Protein AF-A0A969NGG3-F1 (afdb_monomer_lite)

Foldseek 3Di:
DDWDFDDDPNDTQTADDDDPVVLLVLLVVCVVVVDQLVRSCVVVSHDSVVNLVSCCPRPPDPPPPVDVCDDPVLLVVLLVCCLVVVDPLVRSCVVSVHDSVSNVVSNVVCVVVDDPPPRPDDDDPPVCVVVVVVVVVVVVVVVVVVVVVVVVQVVCCVVVVDNPDDDPDDDPDD

pLDDT: mean 73.43, std 14.98, range [37.19, 96.19]

Structure (mmCIF, N/CA/C/O backbone):
data_AF-A0A969NGG3-F1
#
_entry.id   AF-A0A969NGG3-F1
#
loop_
_atom_site.group_PDB
_atom_site.id
_atom_site.type_symbol
_atom_site.label_atom_id
_atom_site.label_alt_id
_atom_site.label_comp_id
_atom_site.label_asym_id
_atom_site.label_entity_id
_atom_site.label_seq_id
_atom_site.pdbx_PDB_ins_code
_atom_site.Cartn_x
_atom_site.Cartn_y
_atom_site.Cartn_z
_atom_site.occupancy
_atom_site.B_iso_or_equiv
_atom_site.auth_seq_id
_atom_site.auth_comp_id
_atom_site.auth_asym_id
_atom_site.auth_atom_id
_atom_site.pdbx_PDB_model_num
ATOM 1 N N . MET A 1 1 ? 30.980 -3.816 -35.876 1.00 51.62 1 MET A N 1
ATOM 2 C CA . MET A 1 1 ? 30.278 -3.019 -34.850 1.00 51.62 1 MET A CA 1
ATOM 3 C C . MET A 1 1 ? 30.172 -1.605 -35.399 1.00 51.62 1 MET A C 1
ATOM 5 O O . MET A 1 1 ? 31.186 -1.108 -35.866 1.00 51.62 1 MET A O 1
ATOM 9 N N . ARG A 1 2 ? 28.975 -1.017 -35.497 1.00 55.78 2 ARG A N 1
ATOM 10 C CA . ARG A 1 2 ? 28.814 0.385 -35.921 1.00 55.78 2 ARG A CA 1
ATOM 11 C C . ARG A 1 2 ? 28.282 1.154 -34.721 1.00 55.78 2 ARG A C 1
ATOM 13 O O . ARG A 1 2 ? 27.307 0.712 -34.113 1.00 55.78 2 ARG A O 1
ATOM 20 N N . GLU A 1 3 ? 28.949 2.240 -34.373 1.00 63.00 3 GLU A N 1
ATOM 21 C CA . GLU A 1 3 ? 28.568 3.119 -33.273 1.00 63.00 3 GLU A CA 1
ATOM 22 C C . GLU A 1 3 ? 28.003 4.401 -33.868 1.00 63.00 3 GLU A C 1
ATOM 24 O O . GLU A 1 3 ? 28.545 4.942 -34.830 1.00 63.00 3 GLU A O 1
ATOM 29 N N . THR A 1 4 ? 26.875 4.856 -33.336 1.00 61.44 4 THR A N 1
ATOM 30 C CA . THR A 1 4 ? 26.308 6.154 -33.700 1.00 61.44 4 THR A CA 1
ATOM 31 C C . THR A 1 4 ? 25.989 6.907 -32.430 1.00 61.44 4 THR A C 1
ATOM 33 O O . THR A 1 4 ? 25.246 6.398 -31.590 1.00 61.44 4 THR A O 1
ATOM 36 N N . VAL A 1 5 ? 26.534 8.108 -32.294 1.00 62.03 5 VAL A N 1
ATOM 37 C CA . VAL A 1 5 ? 26.202 9.002 -31.187 1.00 62.03 5 VAL A CA 1
ATOM 38 C C . VAL A 1 5 ? 24.831 9.611 -31.470 1.00 62.03 5 VAL A C 1
ATOM 40 O O . VAL A 1 5 ? 24.597 10.154 -32.549 1.00 62.03 5 VAL A O 1
ATOM 43 N N . LYS A 1 6 ? 23.897 9.467 -30.528 1.00 61.97 6 LYS A N 1
ATOM 44 C CA . LYS A 1 6 ? 22.570 10.090 -30.584 1.00 61.97 6 LYS A CA 1
ATOM 45 C C . LYS A 1 6 ? 22.350 10.887 -29.307 1.00 61.97 6 LYS A C 1
ATOM 47 O O . LYS A 1 6 ? 22.651 10.401 -28.221 1.00 61.97 6 LYS A O 1
ATOM 52 N N . VAL A 1 7 ? 21.809 12.094 -29.429 1.00 51.78 7 VAL A N 1
ATOM 53 C CA . VAL A 1 7 ? 21.464 12.927 -28.270 1.00 51.78 7 VAL A CA 1
ATOM 54 C C . VAL A 1 7 ? 20.066 12.549 -27.794 1.00 51.78 7 VAL A C 1
ATOM 56 O O . VAL A 1 7 ? 19.114 12.587 -28.572 1.00 51.78 7 VAL A O 1
ATOM 59 N N . PHE A 1 8 ? 19.936 12.186 -26.519 1.00 49.12 8 PHE A N 1
ATOM 60 C CA . PHE A 1 8 ? 18.650 11.900 -25.882 1.00 49.12 8 PHE A CA 1
ATOM 61 C C . PHE A 1 8 ? 18.596 12.612 -24.525 1.00 49.12 8 PHE A C 1
ATOM 63 O O . PHE A 1 8 ? 19.493 12.442 -23.703 1.00 49.12 8 PHE A O 1
ATOM 70 N N . ASN A 1 9 ? 17.569 13.441 -24.290 1.00 44.25 9 ASN A N 1
ATOM 71 C CA . ASN A 1 9 ? 17.416 14.240 -23.060 1.00 44.25 9 ASN A CA 1
ATOM 72 C C . ASN A 1 9 ? 18.674 15.050 -22.662 1.00 44.25 9 ASN A C 1
ATOM 74 O O . ASN A 1 9 ? 19.055 15.110 -21.495 1.00 44.25 9 ASN A O 1
ATOM 78 N N . GLY A 1 10 ? 19.350 15.655 -23.644 1.00 58.88 10 GLY A N 1
ATOM 79 C CA . GLY A 1 10 ? 20.537 16.487 -23.408 1.00 58.88 10 GLY A CA 1
ATOM 80 C C . GLY A 1 10 ? 21.815 15.718 -23.053 1.00 58.88 10 GLY A C 1
ATOM 81 O O . GLY A 1 10 ? 22.826 16.350 -22.765 1.00 58.88 10 GLY A O 1
ATOM 82 N N . LYS A 1 11 ? 21.801 14.377 -23.092 1.00 57.22 11 LYS A N 1
ATOM 83 C CA . LYS A 1 11 ? 22.995 13.537 -22.935 1.00 57.22 11 LYS A CA 1
ATOM 84 C C . LYS A 1 11 ? 23.335 12.848 -24.254 1.00 57.22 11 LYS A C 1
ATOM 86 O O . LYS A 1 11 ? 22.451 12.328 -24.940 1.00 57.22 11 LYS A O 1
ATOM 91 N N . GLU A 1 12 ? 24.616 12.845 -24.606 1.00 58.44 12 GLU A N 1
ATOM 92 C CA . GLU A 1 12 ? 25.135 12.051 -25.717 1.00 58.44 12 GLU A CA 1
ATOM 93 C C . GLU A 1 12 ? 25.128 10.574 -25.321 1.00 58.44 12 GLU A C 1
ATOM 95 O O . GLU A 1 12 ? 25.731 10.178 -24.325 1.00 58.44 12 GLU A O 1
ATOM 100 N N . VAL A 1 13 ? 24.413 9.754 -26.088 1.00 60.34 13 VAL A N 1
ATOM 101 C CA . VAL A 1 13 ? 24.350 8.308 -25.881 1.00 60.34 13 VAL A CA 1
ATOM 102 C C . VAL A 1 13 ? 24.924 7.617 -27.109 1.00 60.34 13 VAL A C 1
ATOM 104 O O . VAL A 1 13 ? 24.371 7.693 -28.213 1.00 60.34 13 VAL A O 1
ATOM 107 N N . THR A 1 14 ? 26.032 6.905 -26.916 1.00 64.94 14 THR A N 1
ATOM 108 C CA . THR A 1 14 ? 26.648 6.062 -27.945 1.00 64.94 14 THR A CA 1
ATOM 109 C C . THR A 1 14 ? 25.787 4.828 -28.175 1.00 64.94 14 THR A C 1
ATOM 111 O O . THR A 1 14 ? 25.858 3.846 -27.444 1.00 64.94 14 THR A O 1
ATOM 114 N N . CYS A 1 15 ? 24.947 4.870 -29.205 1.00 56.41 15 CYS A N 1
ATOM 115 C CA . CYS A 1 15 ? 24.083 3.758 -29.564 1.00 56.41 15 CYS A CA 1
ATOM 116 C C . CYS A 1 15 ? 24.877 2.748 -30.403 1.00 56.41 15 CYS A C 1
ATOM 118 O O . CYS A 1 15 ? 25.238 3.020 -31.554 1.00 56.41 15 CYS A O 1
ATOM 120 N N . LYS A 1 16 ? 25.135 1.570 -29.828 1.00 69.19 16 LYS A N 1
ATOM 121 C CA . LYS A 1 16 ? 25.749 0.425 -30.513 1.00 69.19 16 LYS A CA 1
ATOM 122 C C . LYS A 1 16 ? 24.690 -0.362 -31.290 1.00 69.19 16 LYS A C 1
ATOM 124 O O . LYS A 1 16 ? 23.635 -0.703 -30.758 1.00 69.19 16 LYS A O 1
ATOM 129 N N . TYR A 1 17 ? 24.968 -0.673 -32.557 1.00 70.50 17 TYR A N 1
ATOM 130 C CA . TYR A 1 17 ? 24.130 -1.598 -33.328 1.00 70.50 17 TYR A CA 1
ATOM 131 C C . TYR A 1 17 ? 24.481 -3.047 -32.985 1.00 70.50 17 TYR A C 1
ATOM 133 O O . TYR A 1 17 ? 25.603 -3.495 -33.239 1.00 70.50 17 TYR A O 1
ATOM 141 N N . TYR A 1 18 ? 23.497 -3.787 -32.472 1.00 79.12 18 TYR A N 1
ATOM 142 C CA . TYR A 1 18 ? 23.625 -5.202 -32.133 1.00 79.12 18 TYR A CA 1
ATOM 143 C C . TYR A 1 18 ? 22.916 -6.087 -33.154 1.00 79.12 18 TYR A C 1
ATOM 145 O O . TYR A 1 18 ? 21.825 -5.781 -33.639 1.00 79.12 18 TYR A O 1
ATOM 153 N N . SER A 1 19 ? 23.544 -7.211 -33.492 1.00 82.62 19 SER A N 1
ATOM 154 C CA . SER A 1 19 ? 22.922 -8.229 -34.335 1.00 82.62 19 SER A CA 1
ATOM 155 C C . SER A 1 19 ? 21.773 -8.923 -33.596 1.00 82.62 19 SER A C 1
ATOM 157 O O . SER A 1 19 ? 21.754 -9.004 -32.368 1.00 82.62 19 SER A O 1
ATOM 159 N N . LYS A 1 20 ? 20.827 -9.509 -34.342 1.00 79.62 20 LYS A N 1
ATOM 160 C CA . LYS A 1 20 ? 19.692 -10.253 -33.760 1.00 79.62 20 LYS A CA 1
ATOM 161 C C . LYS A 1 20 ? 20.133 -11.379 -32.813 1.00 79.62 20 LYS A C 1
ATOM 163 O O . LYS A 1 20 ? 19.401 -11.701 -31.884 1.00 79.62 20 LYS A O 1
ATOM 168 N N . LYS A 1 21 ? 21.305 -11.982 -33.050 1.00 83.25 21 LYS A N 1
ATOM 169 C CA . LYS A 1 21 ? 21.870 -13.035 -32.193 1.00 83.25 21 LYS A CA 1
ATOM 170 C C . LYS A 1 21 ? 22.312 -12.467 -30.840 1.00 83.25 21 LYS A C 1
ATOM 172 O O . LYS A 1 21 ? 21.910 -13.006 -29.820 1.00 83.25 21 LYS A O 1
ATOM 177 N N . GLN A 1 22 ? 23.028 -11.343 -30.852 1.00 81.88 22 GLN A N 1
ATOM 178 C CA . GLN A 1 22 ? 23.480 -10.649 -29.640 1.00 81.88 22 GLN A CA 1
ATOM 179 C C . GLN A 1 22 ? 22.303 -10.135 -28.806 1.00 81.88 22 GLN A C 1
ATOM 181 O O . GLN A 1 22 ? 22.283 -10.308 -27.598 1.00 81.88 22 GLN A O 1
ATOM 186 N N . ILE A 1 23 ? 21.270 -9.584 -29.452 1.00 83.75 23 ILE A N 1
ATOM 187 C CA . ILE A 1 23 ? 20.071 -9.110 -28.744 1.00 83.75 23 ILE A CA 1
ATOM 188 C C . ILE A 1 23 ? 19.378 -10.257 -27.989 1.00 83.75 23 ILE A C 1
ATOM 190 O O . ILE A 1 23 ? 18.947 -10.076 -26.855 1.00 83.75 23 ILE A O 1
ATOM 194 N N . ARG A 1 24 ? 19.282 -11.449 -28.592 1.00 83.06 24 ARG A N 1
ATOM 195 C CA . ARG A 1 24 ? 18.693 -12.627 -27.929 1.00 83.06 24 ARG A CA 1
ATOM 196 C C . ARG A 1 24 ? 19.548 -13.143 -26.773 1.00 83.06 24 ARG A C 1
ATOM 198 O O . ARG A 1 24 ? 18.994 -13.632 -25.792 1.00 83.06 24 ARG A O 1
ATOM 205 N N . GLU A 1 25 ? 20.867 -13.055 -26.905 1.00 84.44 25 GLU A N 1
ATOM 206 C CA . GLU A 1 25 ? 21.817 -13.416 -25.851 1.00 84.44 25 GLU A CA 1
ATOM 207 C C . GLU A 1 25 ? 21.656 -12.490 -24.642 1.00 84.44 25 GLU A C 1
ATOM 209 O O . GLU A 1 25 ? 21.408 -12.984 -23.547 1.00 84.44 25 GLU A O 1
ATOM 214 N N . PHE A 1 26 ? 21.620 -11.172 -24.861 1.00 85.62 26 PHE A N 1
ATOM 215 C CA . PHE A 1 26 ? 21.375 -10.193 -23.797 1.00 85.62 26 PHE A CA 1
ATOM 216 C C . PHE A 1 26 ? 20.006 -10.363 -23.142 1.00 85.62 26 PHE A C 1
ATOM 218 O O . PHE A 1 26 ? 19.899 -10.313 -21.926 1.00 85.62 26 PHE A O 1
ATOM 225 N N . VAL A 1 27 ? 18.949 -10.616 -23.920 1.00 84.38 27 VAL A N 1
ATOM 226 C CA . VAL A 1 27 ? 17.617 -10.893 -23.355 1.00 84.38 27 VAL A CA 1
ATOM 227 C C . VAL A 1 27 ? 17.638 -12.144 -22.471 1.00 84.38 27 VAL A C 1
ATOM 229 O O . VAL A 1 27 ? 17.039 -12.135 -21.402 1.00 84.38 27 VAL A O 1
ATOM 232 N N . SER A 1 28 ? 18.375 -13.186 -22.866 1.00 83.44 28 SER A N 1
ATOM 233 C CA . SER A 1 28 ? 18.519 -14.405 -22.057 1.00 83.44 28 SER A CA 1
ATOM 234 C C . SER A 1 28 ? 19.362 -14.179 -20.795 1.00 83.44 28 SER A C 1
ATOM 236 O O . SER A 1 28 ? 19.138 -14.847 -19.792 1.00 83.44 28 SER A O 1
ATOM 238 N N . GLU A 1 29 ? 20.345 -13.279 -20.842 1.00 83.00 29 GLU A N 1
ATOM 239 C CA . GLU A 1 29 ? 21.162 -12.878 -19.689 1.00 83.00 29 GLU A CA 1
ATOM 240 C C . GLU A 1 29 ? 20.328 -12.060 -18.691 1.00 83.00 29 GLU A C 1
ATOM 242 O O . GLU A 1 29 ? 20.288 -12.401 -17.514 1.00 83.00 29 GLU A O 1
ATOM 247 N N . ILE A 1 30 ? 19.547 -11.086 -19.173 1.00 81.75 30 ILE A N 1
ATOM 248 C CA . ILE A 1 30 ? 18.621 -10.283 -18.354 1.00 81.75 30 ILE A CA 1
ATOM 249 C C . ILE A 1 30 ? 17.566 -11.169 -17.673 1.00 81.75 30 ILE A C 1
ATOM 251 O O . ILE A 1 30 ? 17.252 -10.964 -16.504 1.00 81.75 30 ILE A O 1
ATOM 255 N N . GLU A 1 31 ? 17.028 -12.167 -18.381 1.00 77.50 31 GLU A N 1
ATOM 256 C CA . GLU A 1 31 ? 16.065 -13.120 -17.811 1.00 77.50 31 GLU A CA 1
ATOM 257 C C . GLU A 1 31 ? 16.683 -14.017 -16.725 1.00 77.50 31 GLU A C 1
ATOM 259 O O . GLU A 1 31 ? 15.983 -14.410 -15.795 1.00 77.50 31 GLU A O 1
ATOM 264 N N . LYS A 1 32 ? 17.975 -14.353 -16.835 1.00 77.56 32 LYS A N 1
ATOM 265 C CA . LYS A 1 32 ? 18.678 -15.222 -15.877 1.00 77.56 32 LYS A CA 1
ATOM 266 C C . LYS A 1 32 ? 19.175 -14.480 -14.645 1.00 77.56 32 LYS A C 1
ATOM 268 O O . LYS A 1 32 ? 19.130 -15.034 -13.554 1.00 77.56 32 LYS A O 1
ATOM 273 N N . GLU A 1 33 ? 19.699 -13.276 -14.832 1.00 68.81 33 GLU A N 1
ATOM 274 C CA . GLU A 1 33 ? 20.350 -12.506 -13.772 1.00 68.81 33 GLU A CA 1
ATOM 275 C C . GLU A 1 33 ? 19.360 -11.598 -13.000 1.00 68.81 33 GLU A C 1
ATOM 277 O O . GLU A 1 33 ? 19.773 -10.878 -12.100 1.00 68.81 33 GLU A O 1
ATOM 282 N N . GLU A 1 34 ? 18.060 -11.613 -13.333 1.00 66.38 34 GLU A N 1
ATOM 283 C CA . GLU A 1 34 ? 17.023 -10.721 -12.770 1.00 66.38 34 GLU A CA 1
ATOM 284 C C . GLU A 1 34 ? 17.386 -9.216 -12.8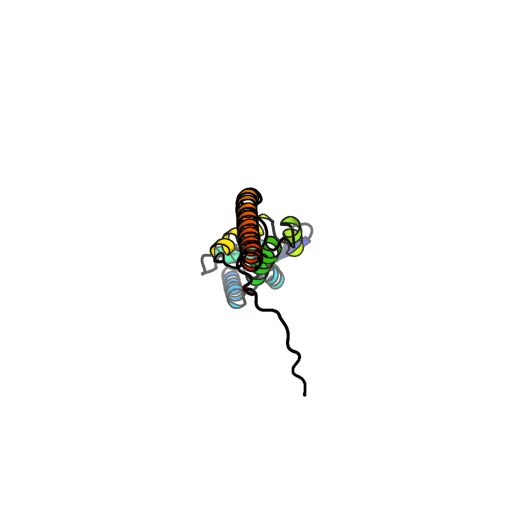23 1.00 66.38 34 GLU A C 1
ATOM 286 O O . GLU A 1 34 ? 16.916 -8.424 -12.001 1.00 66.38 34 GLU A O 1
ATOM 291 N N . LEU A 1 35 ? 18.193 -8.785 -13.805 1.00 67.12 35 LEU A N 1
ATOM 292 C CA . LEU A 1 35 ? 18.608 -7.382 -13.911 1.00 67.12 35 LEU A CA 1
ATOM 293 C C . LEU A 1 35 ? 17.425 -6.463 -14.202 1.00 67.12 35 LEU A C 1
ATOM 295 O O . LEU A 1 35 ? 16.570 -6.728 -15.055 1.00 67.12 35 LEU A O 1
ATOM 299 N N . CYS A 1 36 ? 17.431 -5.301 -13.553 1.00 68.75 36 CYS A N 1
ATOM 300 C CA . CYS A 1 36 ? 16.483 -4.253 -13.887 1.00 68.75 36 CYS A CA 1
ATOM 301 C C . CYS A 1 36 ? 16.852 -3.579 -15.225 1.00 68.75 36 CYS A C 1
ATOM 303 O O . CYS A 1 36 ? 18.012 -3.515 -15.633 1.00 68.75 36 CYS A O 1
ATOM 305 N N . THR A 1 37 ? 15.857 -3.032 -15.931 1.00 70.56 37 THR A N 1
ATOM 306 C CA . THR A 1 37 ? 16.053 -2.419 -17.261 1.00 70.56 37 THR A CA 1
ATOM 307 C C . THR A 1 37 ? 17.008 -1.225 -17.253 1.00 70.56 37 THR A C 1
ATOM 309 O O . THR A 1 37 ? 17.603 -0.909 -18.280 1.00 70.56 37 THR A O 1
ATOM 312 N N . THR A 1 38 ? 17.130 -0.541 -16.114 1.00 74.75 38 THR A N 1
ATOM 313 C CA . THR A 1 38 ? 18.071 0.567 -15.902 1.00 74.75 38 THR A CA 1
ATOM 314 C C . THR A 1 38 ? 19.508 0.073 -15.788 1.00 74.75 38 THR A C 1
ATOM 316 O O . THR A 1 38 ? 20.390 0.638 -16.420 1.00 74.75 38 THR A O 1
ATOM 319 N N . GLU A 1 39 ? 19.731 -1.034 -15.090 1.00 76.62 39 GLU A N 1
ATOM 320 C CA . GLU A 1 39 ? 21.054 -1.648 -14.943 1.00 76.62 39 GLU A CA 1
ATOM 321 C C . GLU A 1 39 ? 21.519 -2.309 -16.249 1.00 76.62 39 GLU A C 1
ATOM 323 O O . GLU A 1 39 ? 22.653 -2.129 -16.689 1.00 76.62 39 GLU A O 1
ATOM 328 N N . ALA A 1 40 ? 20.603 -2.972 -16.962 1.00 77.69 40 ALA A N 1
ATOM 329 C CA . ALA A 1 40 ? 20.867 -3.489 -18.305 1.00 77.69 40 ALA A CA 1
ATOM 330 C C . ALA A 1 40 ? 21.194 -2.364 -19.311 1.00 77.69 40 ALA A C 1
ATOM 332 O O . ALA A 1 40 ? 22.044 -2.526 -20.186 1.00 77.69 40 ALA A O 1
ATOM 333 N N . SER A 1 41 ? 20.538 -1.206 -19.191 1.00 79.62 41 SER A N 1
ATOM 334 C CA . SER A 1 41 ? 20.809 -0.038 -20.039 1.00 79.62 41 SER A CA 1
ATOM 335 C C . SER A 1 41 ? 22.251 0.455 -19.887 1.00 79.62 41 SER A C 1
ATOM 337 O O . SER A 1 41 ? 22.912 0.737 -20.890 1.00 79.62 41 SER A O 1
ATOM 339 N N . GLU A 1 42 ? 22.754 0.493 -18.653 1.00 78.88 42 GLU A N 1
ATOM 340 C CA . GLU A 1 42 ? 24.124 0.893 -18.339 1.00 78.88 42 GLU A CA 1
ATOM 341 C C . GLU A 1 42 ? 25.146 -0.138 -18.840 1.00 78.88 42 GLU A C 1
ATOM 343 O O . GLU A 1 42 ? 26.062 0.211 -19.591 1.00 78.88 42 GLU A O 1
ATOM 348 N N . ARG A 1 43 ? 24.927 -1.427 -18.543 1.00 79.75 43 ARG A N 1
ATOM 349 C CA . ARG A 1 43 ? 25.834 -2.529 -18.915 1.00 79.75 43 ARG A CA 1
ATOM 350 C C . ARG A 1 43 ? 26.010 -2.690 -20.426 1.00 79.75 43 ARG A C 1
ATOM 352 O O . ARG A 1 43 ? 27.118 -2.938 -20.897 1.00 79.75 43 ARG A O 1
ATOM 359 N N . TYR A 1 44 ? 24.939 -2.523 -21.202 1.00 80.38 44 TYR A N 1
ATOM 360 C CA . TYR A 1 44 ? 24.974 -2.711 -22.658 1.00 80.38 44 TYR A CA 1
ATOM 361 C C . TYR A 1 44 ? 25.102 -1.398 -23.450 1.00 80.38 44 TYR A C 1
ATOM 363 O O . TYR A 1 44 ? 25.072 -1.425 -24.685 1.00 80.38 44 TYR A O 1
ATOM 371 N N . SER A 1 45 ? 25.260 -0.252 -22.772 1.00 78.38 45 SER A N 1
ATOM 372 C CA . SER A 1 45 ? 25.343 1.086 -23.387 1.00 78.38 45 SER A CA 1
ATOM 373 C C . SER A 1 45 ? 24.224 1.339 -24.408 1.00 78.38 45 SER A C 1
ATOM 375 O O . SER A 1 45 ? 24.451 1.785 -25.533 1.00 78.38 45 SER A O 1
ATOM 377 N N . VAL A 1 46 ? 22.997 0.989 -24.039 1.00 78.50 46 VAL A N 1
ATOM 378 C CA . VAL A 1 46 ? 21.796 1.205 -24.855 1.00 78.50 46 VAL A CA 1
ATOM 379 C C . VAL A 1 46 ? 20.755 1.905 -24.022 1.00 78.50 46 VAL A C 1
ATOM 381 O O . VAL A 1 46 ? 20.748 1.783 -22.805 1.00 78.50 46 VAL A O 1
ATOM 384 N N . THR A 1 47 ? 19.849 2.635 -24.660 1.00 80.19 47 THR A N 1
ATOM 385 C CA . THR A 1 47 ? 18.775 3.298 -23.922 1.00 80.19 47 THR A CA 1
ATOM 386 C C . THR A 1 47 ? 17.869 2.270 -23.244 1.00 80.19 47 THR A C 1
ATOM 388 O O . THR A 1 47 ? 17.634 1.180 -23.773 1.00 80.19 47 THR A O 1
ATOM 391 N N . THR A 1 48 ? 17.311 2.638 -22.092 1.00 75.44 48 THR A N 1
ATOM 392 C CA . THR A 1 48 ? 16.327 1.829 -21.352 1.00 75.44 48 THR A CA 1
ATOM 393 C C . THR A 1 48 ? 15.160 1.388 -22.238 1.00 75.44 48 THR A C 1
ATOM 395 O O . THR A 1 48 ? 14.707 0.247 -22.162 1.00 75.44 48 THR A O 1
ATOM 398 N N . GLU A 1 49 ? 14.724 2.262 -23.147 1.00 73.81 49 GLU A N 1
ATOM 399 C CA . GLU A 1 49 ? 13.675 1.973 -24.125 1.00 73.81 49 GLU A CA 1
ATOM 400 C C . GLU A 1 49 ? 14.099 0.908 -25.153 1.00 73.81 49 GLU A C 1
ATOM 402 O O . GLU A 1 49 ? 13.300 0.056 -25.531 1.00 73.81 49 GLU A O 1
ATOM 407 N N . THR A 1 50 ? 15.373 0.879 -25.555 1.00 82.12 50 THR A N 1
ATOM 408 C CA . THR A 1 50 ? 15.901 -0.160 -26.456 1.00 82.12 50 THR A CA 1
ATOM 409 C C . THR A 1 50 ? 15.911 -1.526 -25.771 1.00 82.12 50 THR A C 1
ATOM 411 O O . THR A 1 50 ? 15.471 -2.512 -26.363 1.00 82.12 50 THR A O 1
ATOM 414 N N . VAL A 1 51 ? 16.336 -1.586 -24.504 1.00 80.50 51 VAL A N 1
ATOM 415 C CA . VAL A 1 51 ? 16.289 -2.819 -23.695 1.00 80.50 51 VAL A CA 1
ATOM 416 C C . VAL A 1 51 ? 14.849 -3.314 -23.560 1.00 80.50 51 VAL A C 1
ATOM 418 O O . VAL A 1 51 ? 14.564 -4.491 -23.776 1.00 80.50 51 VAL A O 1
ATOM 421 N N . ARG A 1 52 ? 13.909 -2.404 -23.287 1.00 78.75 52 ARG A N 1
ATOM 422 C CA . ARG A 1 52 ? 12.474 -2.705 -23.238 1.00 78.75 52 ARG A CA 1
ATOM 423 C C . ARG A 1 52 ? 11.945 -3.277 -24.553 1.00 78.75 52 ARG A C 1
ATOM 425 O O . ARG A 1 52 ? 11.231 -4.278 -24.527 1.00 78.75 52 ARG A O 1
ATOM 432 N N . GLN A 1 53 ? 12.305 -2.685 -25.690 1.00 80.75 53 GLN A N 1
ATOM 433 C CA . GLN A 1 53 ? 11.910 -3.186 -27.011 1.00 80.75 53 GLN A CA 1
ATOM 434 C C . GLN A 1 53 ? 12.504 -4.569 -27.306 1.00 80.75 53 GLN A C 1
ATOM 436 O O . GLN A 1 53 ? 11.840 -5.408 -27.918 1.00 80.75 53 GLN A O 1
ATOM 441 N N . TRP A 1 54 ? 13.736 -4.836 -26.866 1.00 86.31 54 TRP A N 1
ATOM 442 C CA . TRP A 1 54 ? 14.356 -6.154 -26.999 1.00 86.31 54 TRP A CA 1
ATOM 443 C C . TRP A 1 54 ? 13.622 -7.211 -26.184 1.00 86.31 54 TRP A C 1
ATOM 445 O O . TRP A 1 54 ? 13.281 -8.260 -26.730 1.00 86.31 54 TRP A O 1
ATOM 455 N N . LEU A 1 55 ? 13.311 -6.908 -24.924 1.00 79.25 55 LEU A N 1
ATOM 456 C CA . LEU A 1 55 ? 12.529 -7.785 -24.060 1.00 79.25 55 LEU A CA 1
ATOM 457 C C . LEU A 1 55 ? 11.140 -8.049 -24.655 1.00 79.25 55 LEU A C 1
ATOM 459 O O . LEU A 1 55 ? 10.749 -9.200 -24.790 1.00 79.25 55 LEU A O 1
ATOM 463 N N . GLN A 1 56 ? 10.423 -7.021 -25.120 1.00 75.19 56 GLN A N 1
ATOM 464 C CA . GLN A 1 56 ? 9.102 -7.197 -25.742 1.00 75.19 56 GLN A CA 1
ATOM 465 C C . GLN A 1 56 ? 9.119 -8.073 -26.999 1.00 75.19 56 GLN A C 1
ATOM 467 O O . GLN A 1 56 ? 8.139 -8.755 -27.286 1.00 75.19 56 GLN A O 1
ATOM 472 N N . ARG A 1 57 ? 10.201 -8.023 -27.782 1.00 77.12 57 ARG A N 1
ATOM 473 C CA . ARG A 1 57 ? 10.275 -8.693 -29.086 1.00 77.12 57 ARG A CA 1
ATOM 474 C C . ARG A 1 57 ? 10.897 -10.086 -29.029 1.00 77.12 57 ARG A C 1
ATOM 476 O O . ARG A 1 57 ? 10.613 -10.901 -29.906 1.00 77.12 57 ARG A O 1
ATOM 483 N N . TYR A 1 58 ? 11.780 -10.338 -28.066 1.00 79.25 58 TYR A N 1
ATOM 484 C CA . TYR A 1 58 ? 12.593 -11.555 -28.018 1.00 79.25 58 TYR A CA 1
ATOM 485 C C . TYR A 1 58 ? 12.473 -12.342 -26.710 1.00 79.25 58 TYR A C 1
ATOM 487 O O . TYR A 1 58 ? 12.980 -13.464 -26.674 1.00 79.25 58 TYR A O 1
ATOM 495 N N . SER A 1 59 ? 11.813 -11.807 -25.676 1.00 73.00 59 SER A N 1
ATOM 496 C CA . SER A 1 59 ? 11.529 -12.584 -24.467 1.00 73.00 59 SER A CA 1
ATOM 497 C C . SER A 1 59 ? 10.566 -13.720 -24.795 1.00 73.00 59 SER A C 1
ATOM 499 O O . SER A 1 59 ? 9.567 -13.537 -25.496 1.00 73.00 59 SER A O 1
ATOM 501 N N . LYS A 1 60 ? 10.880 -14.915 -24.292 1.00 67.44 60 LYS A N 1
ATOM 502 C CA . LYS A 1 60 ? 9.999 -16.090 -24.397 1.00 67.44 60 LYS A CA 1
ATOM 503 C C . LYS A 1 60 ? 8.870 -16.049 -23.366 1.00 67.44 60 LYS A C 1
ATOM 505 O O . LYS A 1 60 ? 7.917 -16.817 -23.473 1.00 67.44 60 LYS A O 1
ATOM 510 N N . ILE A 1 61 ? 8.978 -15.161 -22.382 1.00 62.03 61 ILE A N 1
ATOM 511 C CA . ILE A 1 61 ? 8.024 -14.982 -21.298 1.00 62.03 61 ILE A CA 1
ATOM 512 C C . ILE A 1 61 ? 7.115 -13.823 -21.709 1.00 62.03 61 ILE A C 1
ATOM 514 O O . ILE A 1 61 ? 7.447 -12.648 -21.556 1.00 62.03 61 ILE A O 1
ATOM 518 N N . ILE A 1 62 ? 5.958 -14.151 -22.285 1.00 54.03 62 ILE A N 1
ATOM 519 C CA . ILE A 1 62 ? 4.907 -13.173 -22.586 1.00 54.03 62 ILE A CA 1
ATOM 520 C C . ILE A 1 62 ? 4.304 -12.703 -21.255 1.00 54.03 62 ILE A C 1
ATOM 522 O O . ILE A 1 62 ? 3.250 -13.181 -20.863 1.00 54.03 62 ILE A O 1
ATOM 526 N N . ASP A 1 63 ? 4.991 -11.809 -20.540 1.00 51.06 63 ASP A N 1
ATOM 527 C CA . ASP A 1 63 ? 4.379 -10.759 -19.712 1.00 51.06 63 ASP A CA 1
ATOM 528 C C . ASP A 1 63 ? 5.415 -9.708 -19.268 1.00 51.06 63 ASP A C 1
ATOM 530 O O . ASP A 1 63 ? 5.518 -9.335 -18.101 1.00 51.06 63 ASP A O 1
ATOM 534 N N . VAL A 1 64 ? 6.197 -9.158 -20.202 1.00 50.31 64 VAL A N 1
ATOM 535 C CA . VAL A 1 64 ? 6.947 -7.912 -19.953 1.00 50.31 64 VAL A CA 1
ATOM 536 C C . VAL A 1 64 ? 6.011 -6.700 -20.037 1.00 50.31 64 VAL A C 1
ATOM 538 O O . VAL A 1 64 ? 6.267 -5.705 -20.720 1.00 50.31 64 VAL A O 1
ATOM 541 N N . ARG A 1 65 ? 4.928 -6.716 -19.245 1.00 47.34 65 ARG A N 1
ATOM 542 C CA . ARG A 1 65 ? 4.540 -5.490 -18.545 1.00 47.34 65 ARG A CA 1
ATOM 543 C C . ARG A 1 65 ? 5.691 -5.189 -17.603 1.00 47.34 65 ARG A C 1
ATOM 545 O O . ARG A 1 65 ? 5.691 -5.622 -16.455 1.00 47.34 65 ARG A O 1
ATOM 552 N N . ILE A 1 66 ? 6.669 -4.446 -18.112 1.00 49.16 66 ILE A N 1
ATOM 553 C CA . ILE A 1 66 ? 7.746 -3.823 -17.344 1.00 49.16 66 ILE A CA 1
ATOM 554 C C . ILE A 1 66 ? 7.074 -2.806 -16.418 1.00 49.16 66 ILE A C 1
ATOM 556 O O . ILE A 1 66 ? 7.008 -1.609 -16.675 1.00 49.16 66 ILE A O 1
ATOM 560 N N . LYS A 1 67 ? 6.442 -3.325 -15.369 1.00 47.97 67 LYS A N 1
ATOM 561 C CA . LYS A 1 67 ? 6.044 -2.578 -14.196 1.00 47.97 67 LYS A CA 1
ATOM 562 C C . LYS A 1 67 ? 7.348 -2.366 -13.464 1.00 47.97 67 LYS A C 1
ATOM 564 O O . LYS A 1 67 ? 8.036 -3.341 -13.176 1.00 47.97 67 LYS A O 1
ATOM 569 N N . HIS A 1 68 ? 7.672 -1.114 -13.178 1.00 53.03 68 HIS A N 1
ATOM 570 C CA . HIS A 1 68 ? 8.621 -0.765 -12.133 1.00 53.03 68 HIS A CA 1
ATOM 571 C C . HIS A 1 68 ? 8.301 -1.654 -10.922 1.00 53.03 68 HIS A C 1
ATOM 573 O O . HIS A 1 68 ? 7.252 -1.508 -10.281 1.00 53.03 68 HIS A O 1
ATOM 579 N N . ARG A 1 69 ? 9.090 -2.718 -10.725 1.00 57.25 69 ARG A N 1
ATOM 580 C CA . ARG A 1 69 ? 8.776 -3.750 -9.741 1.00 57.25 69 ARG A CA 1
ATOM 581 C C . ARG A 1 69 ? 9.259 -3.196 -8.418 1.00 57.25 69 ARG A C 1
ATOM 583 O O . ARG A 1 69 ? 10.325 -3.552 -7.943 1.00 57.25 69 ARG A O 1
ATOM 590 N N . HIS A 1 70 ? 8.466 -2.306 -7.826 1.00 64.62 70 HIS A N 1
ATOM 591 C CA . HIS A 1 70 ? 8.617 -2.033 -6.406 1.00 64.62 70 HIS A CA 1
ATOM 592 C C . HIS A 1 70 ? 8.543 -3.389 -5.696 1.00 64.62 70 HIS A C 1
ATOM 594 O O . HIS A 1 70 ? 7.679 -4.216 -6.036 1.00 64.62 70 HIS A O 1
ATOM 600 N N . SER A 1 71 ? 9.491 -3.643 -4.793 1.00 74.81 71 SER A N 1
ATOM 601 C CA . SER A 1 71 ? 9.492 -4.857 -3.981 1.00 74.81 71 SER A CA 1
ATOM 602 C C . SER A 1 71 ? 8.108 -5.038 -3.352 1.00 74.81 71 SER A C 1
ATOM 604 O O . SER A 1 71 ? 7.458 -4.072 -2.955 1.00 74.81 71 SER A O 1
ATOM 606 N N . GLU A 1 72 ? 7.611 -6.273 -3.277 1.00 74.56 72 GLU A N 1
ATOM 607 C CA . GLU A 1 72 ? 6.318 -6.524 -2.625 1.00 74.56 72 GLU A CA 1
ATOM 608 C C . GLU A 1 72 ? 6.332 -6.034 -1.170 1.00 74.56 72 GLU A C 1
ATOM 610 O O . GLU A 1 72 ? 5.300 -5.618 -0.650 1.00 74.56 72 GLU A O 1
ATOM 615 N N . GLU A 1 73 ? 7.507 -6.004 -0.542 1.00 76.12 73 GLU A N 1
ATOM 616 C CA . GLU A 1 73 ? 7.700 -5.451 0.791 1.00 76.12 73 GLU A CA 1
ATOM 617 C C . GLU A 1 73 ? 7.527 -3.931 0.821 1.00 76.12 73 GLU A C 1
ATOM 619 O O . GLU A 1 73 ? 6.753 -3.430 1.631 1.00 76.12 73 GLU A O 1
ATOM 624 N N . THR A 1 74 ? 8.125 -3.190 -0.118 1.00 81.00 74 THR A N 1
ATOM 625 C CA . THR A 1 74 ? 7.950 -1.729 -0.178 1.00 81.00 74 THR A CA 1
ATOM 626 C C . THR A 1 74 ? 6.506 -1.348 -0.484 1.00 81.00 74 THR A C 1
ATOM 628 O O . THR A 1 74 ? 5.983 -0.411 0.115 1.00 81.00 74 THR A O 1
ATOM 631 N N . LYS A 1 75 ? 5.816 -2.123 -1.331 1.00 85.88 75 LYS A N 1
ATOM 632 C CA . LYS A 1 75 ? 4.379 -1.940 -1.589 1.00 85.88 75 LYS A CA 1
ATOM 633 C C . LYS A 1 75 ? 3.538 -2.158 -0.334 1.00 85.88 75 LYS A C 1
ATOM 635 O O . LYS A 1 75 ? 2.646 -1.362 -0.055 1.00 85.88 75 LYS A O 1
ATOM 640 N N . LYS A 1 76 ? 3.802 -3.235 0.414 1.00 84.25 76 LYS A N 1
ATOM 641 C CA . LYS A 1 76 ? 3.076 -3.554 1.651 1.00 84.25 76 LYS A CA 1
ATOM 642 C C . LYS A 1 76 ? 3.329 -2.506 2.730 1.00 84.25 76 LYS A C 1
ATOM 644 O O . LYS A 1 76 ? 2.378 -2.090 3.380 1.00 84.25 76 LYS A O 1
ATOM 649 N N . THR A 1 77 ? 4.570 -2.057 2.899 1.00 86.19 77 THR A N 1
ATOM 650 C CA . THR A 1 77 ? 4.922 -1.021 3.880 1.00 86.19 77 THR A CA 1
ATOM 651 C C . THR A 1 77 ? 4.280 0.318 3.527 1.00 86.19 77 THR A C 1
ATOM 653 O O . THR A 1 77 ? 3.651 0.919 4.388 1.00 86.19 77 THR A O 1
ATOM 656 N N . ALA A 1 78 ? 4.321 0.738 2.258 1.00 86.94 78 ALA A N 1
ATOM 657 C CA . ALA A 1 78 ? 3.653 1.964 1.821 1.00 86.94 78 ALA A CA 1
ATOM 658 C C . ALA A 1 78 ? 2.134 1.923 2.070 1.00 86.94 78 ALA A C 1
ATOM 660 O O . ALA A 1 78 ? 1.556 2.904 2.526 1.00 86.94 78 ALA A O 1
ATOM 661 N N . VAL A 1 79 ? 1.485 0.782 1.814 1.00 88.25 79 VAL A N 1
ATOM 662 C CA . VAL A 1 79 ? 0.049 0.615 2.093 1.00 88.25 79 VAL A CA 1
ATOM 663 C C . VAL A 1 79 ? -0.247 0.620 3.591 1.00 88.25 79 VAL A C 1
ATOM 665 O O . VAL A 1 79 ? -1.220 1.248 3.995 1.00 88.25 79 VAL A O 1
ATOM 668 N N . ARG A 1 80 ? 0.597 -0.007 4.420 1.00 85.25 80 ARG A N 1
ATOM 669 C CA . ARG A 1 80 ? 0.449 0.018 5.885 1.00 85.25 80 ARG A CA 1
ATOM 670 C C . ARG A 1 80 ? 0.573 1.427 6.451 1.00 85.25 80 ARG A C 1
ATOM 672 O O . ARG A 1 80 ? -0.279 1.813 7.239 1.00 85.25 80 ARG A O 1
ATOM 679 N N . ASP A 1 81 ? 1.585 2.188 6.039 1.00 84.88 81 ASP A N 1
ATOM 680 C CA . ASP A 1 81 ? 1.806 3.556 6.528 1.00 84.88 81 ASP A CA 1
ATOM 681 C C . ASP A 1 81 ? 0.621 4.477 6.183 1.00 84.88 81 ASP A C 1
ATOM 683 O O . ASP A 1 81 ? 0.226 5.313 6.997 1.00 84.88 81 ASP A O 1
ATOM 687 N N . VAL A 1 82 ? 0.030 4.297 4.993 1.00 86.94 82 VAL A N 1
ATOM 688 C CA . VAL A 1 82 ? -1.146 5.061 4.543 1.00 86.94 82 VAL A CA 1
ATOM 689 C C . VAL A 1 82 ? -2.423 4.609 5.256 1.00 86.94 82 VAL A C 1
ATOM 691 O O . VAL A 1 82 ? -3.196 5.454 5.696 1.00 86.94 82 VAL A O 1
ATOM 694 N N . GLN A 1 83 ? -2.646 3.300 5.419 1.00 81.50 83 GLN A N 1
ATOM 695 C CA . GLN A 1 83 ? -3.807 2.774 6.153 1.00 81.50 83 GLN A CA 1
ATOM 696 C C . GLN A 1 83 ? -3.763 3.120 7.644 1.00 81.50 83 GLN A C 1
ATOM 698 O O . GLN A 1 83 ? -4.795 3.410 8.229 1.00 81.50 83 GLN A O 1
ATOM 703 N N . ALA A 1 84 ? -2.575 3.138 8.250 1.00 75.62 84 ALA A N 1
ATOM 704 C CA . ALA A 1 84 ? -2.389 3.541 9.641 1.00 75.62 84 ALA A CA 1
ATOM 705 C C . ALA A 1 84 ? -2.548 5.059 9.860 1.00 75.62 84 ALA A C 1
ATOM 707 O O . ALA A 1 84 ? -2.484 5.515 11.000 1.00 75.62 84 ALA A O 1
ATOM 708 N N . GLY A 1 85 ? -2.714 5.850 8.792 1.00 77.88 85 GLY A N 1
ATOM 709 C CA . GLY A 1 85 ? -2.827 7.308 8.863 1.00 77.88 85 GLY A CA 1
ATOM 710 C C . GLY A 1 85 ? -1.525 8.024 9.240 1.00 77.88 85 GLY A C 1
ATOM 711 O O . GLY A 1 85 ? -1.566 9.204 9.575 1.00 77.88 85 GLY A O 1
ATOM 712 N N . ILE A 1 86 ? -0.376 7.335 9.191 1.00 80.00 86 ILE A N 1
ATOM 713 C CA . ILE A 1 86 ? 0.942 7.910 9.515 1.00 80.00 86 ILE A CA 1
ATOM 714 C C . ILE A 1 86 ? 1.392 8.855 8.400 1.00 80.00 86 ILE A C 1
ATOM 716 O O . ILE A 1 86 ? 2.013 9.881 8.663 1.00 80.00 86 ILE A O 1
ATOM 720 N N . LEU A 1 87 ? 1.093 8.493 7.151 1.00 82.69 87 LEU A N 1
ATOM 721 C CA . LEU A 1 87 ? 1.427 9.277 5.969 1.00 82.69 87 LEU A CA 1
ATOM 722 C C . LEU A 1 87 ? 0.185 9.498 5.118 1.00 82.69 87 LEU A C 1
ATOM 724 O O . LEU A 1 87 ? -0.582 8.571 4.851 1.00 82.69 87 LEU A O 1
ATOM 728 N N . THR A 1 88 ? 0.029 10.715 4.610 1.00 85.62 88 THR A N 1
ATOM 729 C CA . THR A 1 88 ? -0.941 10.985 3.549 1.00 85.62 88 THR A CA 1
ATOM 730 C C . THR A 1 88 ? -0.501 10.334 2.234 1.00 85.62 88 THR A C 1
ATOM 732 O O . THR A 1 88 ? 0.676 10.032 2.023 1.00 85.62 88 THR A O 1
ATOM 735 N N . LEU A 1 89 ? -1.438 10.144 1.298 1.00 82.12 89 LEU A N 1
ATOM 736 C CA . LEU A 1 89 ? -1.138 9.614 -0.043 1.00 82.12 89 LEU A CA 1
ATOM 737 C C . LEU A 1 89 ? -0.026 10.400 -0.759 1.00 82.12 89 LEU A C 1
ATOM 739 O O . LEU A 1 89 ? 0.764 9.816 -1.498 1.00 82.12 89 LEU A O 1
ATOM 743 N N . ASP A 1 90 ? 0.042 11.710 -0.526 1.00 84.56 90 ASP A N 1
ATOM 744 C CA . ASP A 1 90 ? 1.031 12.610 -1.121 1.00 84.56 90 ASP A CA 1
ATOM 745 C C . ASP A 1 90 ? 2.411 12.449 -0.492 1.00 84.56 90 ASP A C 1
ATOM 747 O O . ASP A 1 90 ? 3.421 12.447 -1.196 1.00 84.56 90 ASP A O 1
ATOM 751 N N . GLU A 1 91 ? 2.464 12.298 0.827 1.00 86.19 91 GLU A N 1
ATOM 752 C CA . GLU A 1 91 ? 3.709 12.082 1.561 1.00 86.19 91 GLU A CA 1
ATOM 753 C C . GLU A 1 91 ? 4.269 10.687 1.293 1.00 86.19 91 GLU A C 1
ATOM 755 O O . GLU A 1 91 ? 5.467 10.542 1.063 1.00 86.19 91 GLU A O 1
ATOM 760 N N . ALA A 1 92 ? 3.408 9.671 1.228 1.00 87.06 92 ALA A N 1
ATOM 761 C CA . ALA A 1 92 ? 3.799 8.320 0.850 1.00 87.06 92 ALA A CA 1
ATOM 762 C C . ALA A 1 92 ? 4.302 8.268 -0.602 1.00 87.06 92 ALA A C 1
ATOM 764 O O . ALA A 1 92 ? 5.327 7.643 -0.871 1.00 87.06 92 ALA A O 1
ATOM 765 N N . ALA A 1 93 ? 3.644 8.976 -1.526 1.00 85.94 93 ALA A N 1
ATOM 766 C CA . ALA A 1 93 ? 4.101 9.091 -2.909 1.00 85.94 93 ALA A CA 1
ATOM 767 C C . ALA A 1 93 ? 5.520 9.669 -3.008 1.00 85.94 93 ALA A C 1
ATOM 769 O O . ALA A 1 93 ? 6.351 9.142 -3.744 1.00 85.94 93 ALA A O 1
ATOM 770 N N . LYS A 1 94 ? 5.819 10.708 -2.220 1.00 87.69 94 LYS A N 1
ATOM 771 C CA . LYS A 1 94 ? 7.157 11.314 -2.158 1.00 87.69 94 LYS A CA 1
ATOM 772 C C . LYS A 1 94 ? 8.183 10.409 -1.470 1.00 87.69 94 LYS A C 1
ATOM 774 O O . LYS A 1 94 ? 9.299 10.288 -1.956 1.00 87.69 94 LYS A O 1
ATOM 779 N N . LYS A 1 95 ? 7.817 9.768 -0.355 1.00 87.50 95 LYS A N 1
ATOM 780 C CA . LYS A 1 95 ? 8.717 8.918 0.448 1.00 87.50 95 LYS A CA 1
ATOM 781 C C . LYS A 1 95 ? 9.162 7.665 -0.305 1.00 87.50 95 LYS A C 1
ATOM 783 O O . LYS A 1 95 ? 10.310 7.255 -0.181 1.00 87.50 95 LYS A O 1
ATOM 788 N N . TYR A 1 96 ? 8.250 7.053 -1.055 1.00 84.25 96 TYR A N 1
ATOM 789 C CA . TYR A 1 96 ? 8.495 5.797 -1.765 1.00 84.25 96 TYR A CA 1
ATOM 790 C C . TYR A 1 96 ? 8.758 5.987 -3.268 1.00 84.25 96 TYR A C 1
ATOM 792 O O . TYR A 1 96 ? 8.834 4.988 -3.981 1.00 84.25 96 TYR A O 1
ATOM 800 N N . ASP A 1 97 ? 8.880 7.238 -3.727 1.00 81.75 97 ASP A N 1
ATOM 801 C CA . ASP A 1 97 ? 9.046 7.638 -5.134 1.00 81.75 97 ASP A CA 1
ATOM 802 C C . ASP A 1 97 ? 8.078 6.910 -6.080 1.00 81.75 97 ASP A C 1
ATOM 804 O O . ASP A 1 97 ? 8.440 6.211 -7.028 1.00 81.75 97 ASP A O 1
ATOM 808 N N . VAL A 1 98 ? 6.792 7.001 -5.747 1.00 84.94 98 VAL A N 1
ATOM 809 C CA . VAL A 1 98 ? 5.713 6.276 -6.421 1.00 84.94 98 VAL A CA 1
ATOM 810 C C . VAL A 1 98 ? 4.554 7.201 -6.708 1.00 84.94 98 VAL A C 1
ATOM 812 O O . VAL A 1 98 ? 4.164 8.038 -5.900 1.00 84.94 98 VAL A O 1
ATOM 815 N N . TYR A 1 99 ? 3.925 7.001 -7.859 1.00 84.81 99 TYR A N 1
ATOM 816 C CA . TYR A 1 99 ? 2.701 7.717 -8.183 1.00 84.81 99 TYR A CA 1
ATOM 817 C C . TYR A 1 99 ? 1.577 7.361 -7.204 1.00 84.81 99 TYR A C 1
ATOM 819 O O . TYR A 1 99 ? 1.376 6.194 -6.860 1.00 84.81 99 TYR A O 1
ATOM 827 N N . LYS A 1 100 ? 0.769 8.360 -6.829 1.00 82.38 100 LYS A N 1
ATOM 828 C CA . LYS A 1 100 ? -0.402 8.190 -5.946 1.00 82.38 100 LYS A CA 1
ATOM 829 C C . LYS A 1 100 ? -1.340 7.077 -6.428 1.00 82.38 100 LYS A C 1
ATOM 831 O O . LYS A 1 100 ? -1.830 6.282 -5.632 1.00 82.38 100 LYS A O 1
ATOM 836 N N . GLN A 1 101 ? -1.535 6.980 -7.746 1.00 81.81 101 GLN A N 1
ATOM 837 C CA . GLN A 1 101 ? -2.354 5.944 -8.386 1.00 81.81 101 GLN A CA 1
ATOM 838 C C . GLN A 1 101 ? -1.806 4.528 -8.155 1.00 81.81 101 GLN A C 1
ATOM 840 O O . GLN A 1 101 ? -2.582 3.587 -7.992 1.00 81.81 101 GLN A O 1
ATOM 845 N N . SER A 1 102 ? -0.480 4.364 -8.090 1.00 85.75 102 SER A N 1
ATOM 846 C CA . SER A 1 102 ? 0.150 3.078 -7.777 1.00 85.75 102 SER A CA 1
ATOM 847 C C . SER A 1 102 ? -0.177 2.650 -6.351 1.00 85.75 102 SER A C 1
ATOM 849 O O . SER A 1 102 ? -0.588 1.512 -6.145 1.00 85.75 102 SER A O 1
ATOM 851 N N . ILE A 1 103 ? -0.083 3.575 -5.389 1.00 85.38 103 ILE A N 1
ATOM 852 C CA . ILE A 1 103 ? -0.449 3.316 -3.991 1.00 85.38 103 ILE A CA 1
ATOM 853 C C . ILE A 1 103 ? -1.941 2.976 -3.884 1.00 85.38 103 ILE A C 1
ATOM 855 O O . ILE A 1 103 ? -2.283 1.984 -3.251 1.00 85.38 103 ILE A O 1
ATOM 859 N N . GLN A 1 104 ? -2.831 3.718 -4.552 1.00 84.25 104 GLN A N 1
ATOM 860 C CA . GLN A 1 104 ? -4.271 3.414 -4.581 1.00 84.25 104 GLN A CA 1
ATOM 861 C C . GLN A 1 104 ? -4.571 2.026 -5.158 1.00 84.25 104 GLN A C 1
ATOM 863 O O . GLN A 1 104 ? -5.351 1.267 -4.584 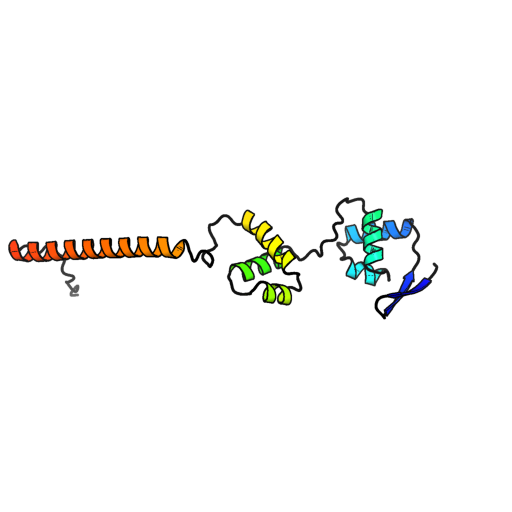1.00 84.25 104 GLN A O 1
ATOM 868 N N . SER A 1 105 ? -3.908 1.654 -6.255 1.00 84.19 105 SER A N 1
ATOM 869 C CA . SER A 1 105 ? -4.028 0.314 -6.833 1.00 84.19 105 SER A CA 1
ATOM 870 C C . SER A 1 105 ? -3.513 -0.770 -5.879 1.00 84.19 105 SER A C 1
ATOM 872 O O . SER A 1 105 ? -4.109 -1.844 -5.791 1.00 84.19 105 SER A O 1
ATOM 874 N N . TRP A 1 106 ? -2.438 -0.504 -5.132 1.00 88.62 106 TRP A N 1
ATOM 875 C CA . TRP A 1 106 ? -1.932 -1.425 -4.114 1.00 88.62 106 TRP A CA 1
ATOM 876 C C . TRP A 1 106 ? -2.883 -1.542 -2.933 1.00 88.62 106 TRP A C 1
ATOM 878 O O . TRP A 1 106 ? -3.147 -2.660 -2.508 1.00 88.62 106 TRP A O 1
ATOM 888 N N . MET A 1 107 ? -3.452 -0.437 -2.453 1.00 83.12 107 MET A N 1
ATOM 889 C CA . MET A 1 107 ? -4.472 -0.465 -1.406 1.00 83.12 107 MET A CA 1
ATOM 890 C C . MET A 1 107 ? -5.658 -1.328 -1.830 1.00 83.12 107 MET A C 1
ATOM 892 O O . MET A 1 107 ? -6.039 -2.204 -1.070 1.00 83.12 107 MET A O 1
ATOM 896 N N . ALA A 1 108 ? -6.167 -1.174 -3.057 1.00 80.81 108 ALA A N 1
ATOM 897 C CA . ALA A 1 108 ? -7.246 -2.018 -3.577 1.00 80.81 108 ALA A CA 1
ATOM 898 C C . ALA A 1 108 ? -6.845 -3.501 -3.700 1.00 80.81 108 ALA A C 1
ATOM 900 O O . ALA A 1 108 ? -7.656 -4.393 -3.480 1.00 80.81 108 ALA A O 1
ATOM 901 N N . LYS A 1 109 ? -5.582 -3.787 -4.040 1.00 80.81 109 LYS A N 1
ATOM 902 C CA . LYS A 1 109 ? -5.067 -5.160 -4.149 1.00 80.81 109 LYS A CA 1
ATOM 903 C C . LYS A 1 109 ? -4.892 -5.825 -2.780 1.00 80.81 109 LYS A C 1
ATOM 905 O O . LYS A 1 109 ? -5.171 -7.012 -2.638 1.00 80.81 109 LYS A O 1
ATOM 910 N N . TYR A 1 110 ? -4.392 -5.086 -1.792 1.00 78.00 110 TYR A N 1
ATOM 911 C CA . TYR A 1 110 ? -4.110 -5.610 -0.456 1.00 78.00 110 TYR A CA 1
ATOM 912 C C . TYR A 1 110 ? -5.310 -5.517 0.488 1.00 78.00 110 TYR A C 1
ATOM 914 O O . TYR A 1 110 ? -5.383 -6.327 1.403 1.00 78.00 110 TYR A O 1
ATOM 922 N N . SER A 1 111 ? -6.282 -4.632 0.249 1.00 66.31 111 SER A N 1
ATOM 923 C CA . SER A 1 111 ? -7.538 -4.596 1.011 1.00 66.31 111 SER A CA 1
ATOM 924 C C . SER A 1 111 ? -8.358 -5.874 0.831 1.00 66.31 111 SER A C 1
ATOM 926 O O . SER A 1 111 ? -8.986 -6.326 1.777 1.00 66.31 111 SER A O 1
ATOM 928 N N . ILE A 1 112 ? -8.286 -6.508 -0.344 1.00 58.44 112 ILE A N 1
ATOM 929 C CA . ILE A 1 112 ? -8.922 -7.807 -0.622 1.00 58.44 112 ILE A CA 1
ATOM 930 C C . ILE A 1 112 ? -8.233 -8.953 0.147 1.00 58.44 112 ILE A C 1
ATOM 932 O O . ILE A 1 112 ? -8.859 -9.961 0.459 1.00 58.44 112 ILE A O 1
ATOM 936 N N . LEU A 1 113 ? -6.938 -8.812 0.454 1.00 53.78 113 LEU A N 1
ATOM 937 C CA . LEU A 1 113 ? -6.113 -9.847 1.093 1.00 53.78 113 LEU A CA 1
ATOM 938 C C . LEU A 1 113 ? -6.024 -9.714 2.617 1.00 53.78 113 LEU A C 1
ATOM 940 O O . LEU A 1 113 ? -5.524 -10.628 3.272 1.00 53.78 113 LEU A O 1
ATOM 944 N N . ILE A 1 114 ? -6.468 -8.593 3.185 1.0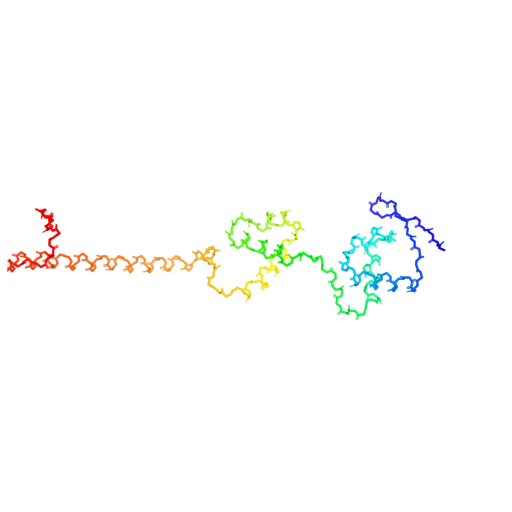0 52.50 114 ILE A N 1
ATOM 945 C CA . ILE A 1 114 ? -6.507 -8.385 4.630 1.00 52.50 114 ILE A CA 1
ATOM 946 C C . ILE A 1 114 ? -7.924 -8.756 5.094 1.00 52.50 114 ILE A C 1
ATOM 948 O O . ILE A 1 114 ? -8.837 -7.949 4.922 1.00 52.50 114 ILE A O 1
ATOM 952 N N . PRO A 1 115 ? -8.157 -9.956 5.669 1.00 44.16 115 PRO A N 1
ATOM 953 C CA . PRO A 1 115 ? -9.396 -10.204 6.393 1.00 44.16 115 PRO A CA 1
ATOM 954 C C . PRO A 1 115 ? -9.513 -9.148 7.494 1.00 44.16 115 PRO A C 1
ATOM 956 O O . PRO A 1 115 ? -8.519 -8.817 8.141 1.00 44.16 115 PRO A O 1
ATOM 959 N N . ALA A 1 116 ? -10.722 -8.621 7.672 1.00 44.94 116 ALA A N 1
ATOM 960 C CA . ALA A 1 116 ? -11.099 -7.436 8.448 1.00 44.94 116 ALA A CA 1
ATOM 961 C C . ALA A 1 116 ? -10.713 -7.415 9.951 1.00 44.94 116 ALA A C 1
ATOM 963 O O . ALA A 1 116 ? -11.240 -6.615 10.711 1.00 44.94 116 ALA A O 1
ATOM 964 N N . HIS A 1 117 ? -9.792 -8.261 10.412 1.00 43.97 117 HIS A N 1
ATOM 965 C CA . HIS A 1 117 ? -9.411 -8.411 11.815 1.00 43.97 117 HIS A CA 1
ATOM 966 C C . HIS A 1 117 ? -8.188 -7.561 12.231 1.00 43.97 117 HIS A C 1
ATOM 968 O O . HIS A 1 117 ? -7.645 -7.728 13.323 1.00 43.97 117 HIS A O 1
ATOM 974 N N . LYS A 1 118 ? -7.686 -6.640 11.401 1.00 45.97 118 LYS A N 1
ATOM 975 C CA . LYS A 1 118 ? -6.607 -5.744 11.861 1.00 45.97 118 LYS A CA 1
ATOM 976 C C . LYS A 1 118 ? -6.599 -4.387 11.177 1.00 45.97 118 LYS A C 1
ATOM 978 O O . LYS A 1 118 ? -5.583 -3.968 10.636 1.00 45.97 118 LYS A O 1
ATOM 983 N N . ILE A 1 119 ? -7.747 -3.719 11.195 1.00 47.56 119 ILE A N 1
ATOM 984 C CA . ILE A 1 119 ? -7.851 -2.292 10.883 1.00 47.56 119 ILE A CA 1
ATOM 985 C C . ILE A 1 119 ? -8.711 -1.658 11.981 1.00 47.56 119 ILE A C 1
ATOM 987 O O . ILE A 1 119 ? -9.836 -1.231 11.761 1.00 47.56 119 ILE A O 1
ATOM 991 N N . GLU A 1 120 ? -8.188 -1.645 13.207 1.00 46.75 120 GLU A N 1
ATOM 992 C CA . GLU A 1 120 ? -8.555 -0.598 14.159 1.00 46.75 120 GLU A CA 1
ATOM 993 C C . GLU A 1 120 ? -7.746 0.640 13.781 1.00 46.75 120 GLU A C 1
ATOM 995 O O . GLU A 1 120 ? -6.666 0.857 14.321 1.00 46.75 120 GLU A O 1
ATOM 1000 N N . SER A 1 121 ? -8.230 1.394 12.796 1.00 49.75 121 SER A N 1
ATOM 1001 C CA . SER A 1 121 ? -8.102 2.852 12.756 1.00 49.75 121 SER A CA 1
ATOM 1002 C C . SER A 1 121 ? -8.619 3.419 11.431 1.00 49.75 121 SER A C 1
ATOM 1004 O O . SER A 1 121 ? -8.115 3.130 10.353 1.00 49.75 121 SER A O 1
ATOM 1006 N N . ILE A 1 122 ? -9.598 4.314 11.581 1.00 48.66 122 ILE A N 1
ATOM 1007 C CA . ILE A 1 122 ? -9.862 5.467 10.716 1.00 48.66 122 ILE A CA 1
ATOM 1008 C C . ILE A 1 122 ? -10.450 5.124 9.342 1.00 48.66 122 ILE A C 1
ATOM 1010 O O . ILE A 1 122 ? -9.750 5.119 8.335 1.00 48.66 122 ILE A O 1
ATOM 1014 N N . GLN A 1 123 ? -11.772 4.952 9.305 1.00 42.81 123 GLN A N 1
ATOM 1015 C CA . GLN A 1 123 ? -12.681 5.665 8.393 1.00 42.81 123 GLN A CA 1
ATOM 1016 C C . GLN A 1 123 ? -14.080 5.068 8.531 1.00 42.81 123 GLN A C 1
ATOM 1018 O O . GLN A 1 123 ? -14.330 4.016 7.962 1.00 42.81 123 GLN A O 1
ATOM 1023 N N . ASP A 1 124 ? -14.962 5.737 9.284 1.00 37.19 124 ASP A N 1
ATOM 1024 C CA . ASP A 1 124 ? -16.392 5.851 8.964 1.00 37.19 124 ASP A CA 1
ATOM 1025 C C . ASP A 1 124 ? -17.116 6.790 9.958 1.00 37.19 124 ASP A C 1
ATOM 1027 O O . ASP A 1 124 ? -17.926 6.405 10.804 1.00 37.19 124 ASP A O 1
ATOM 1031 N N . SER A 1 125 ? -16.861 8.092 9.815 1.00 44.19 125 SER A N 1
ATOM 1032 C CA . SER A 1 125 ? -17.375 9.152 10.698 1.00 44.19 125 SER A CA 1
ATOM 1033 C C . SER A 1 125 ? -18.905 9.344 10.682 1.00 44.19 125 SER A C 1
ATOM 1035 O O . SER A 1 125 ? -19.437 10.102 11.497 1.00 44.19 125 SER A O 1
ATOM 1037 N N . ALA A 1 126 ? -19.643 8.664 9.795 1.00 44.56 126 ALA A N 1
ATOM 1038 C CA . ALA A 1 126 ? -21.104 8.764 9.687 1.00 44.56 126 ALA A CA 1
ATOM 1039 C C . ALA A 1 126 ? -21.860 7.593 10.351 1.00 44.56 126 ALA A C 1
ATOM 1041 O O . ALA A 1 126 ? -22.953 7.791 10.891 1.00 44.56 126 ALA A O 1
ATOM 1042 N N . SER A 1 127 ? -21.291 6.385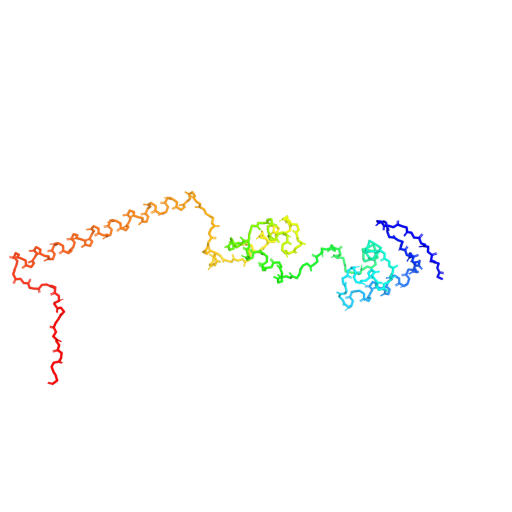 10.358 1.00 47.03 127 SER A N 1
ATOM 1043 C CA . SER A 1 127 ? -21.842 5.202 11.042 1.00 47.03 127 SER A CA 1
ATOM 1044 C C . SER A 1 127 ? -21.376 5.124 12.498 1.00 47.03 127 SER A C 1
ATOM 1046 O O . SER A 1 127 ? -22.172 4.749 13.363 1.00 47.03 127 SER A O 1
ATOM 1048 N N . GLU A 1 128 ? -20.167 5.603 12.810 1.00 45.19 128 GLU A N 1
ATOM 1049 C CA . GLU A 1 128 ? -19.652 5.710 14.183 1.00 45.19 128 GLU A CA 1
ATOM 1050 C C . GLU A 1 128 ? -20.511 6.619 15.066 1.00 45.19 128 GLU A C 1
ATOM 1052 O O . GLU A 1 128 ? -20.746 6.291 16.221 1.00 45.19 128 GLU A O 1
ATOM 1057 N N . GLN A 1 129 ? -21.076 7.716 14.547 1.00 49.94 129 GLN A N 1
ATOM 1058 C CA . GLN A 1 129 ? -21.952 8.573 15.358 1.00 49.94 129 GLN A CA 1
ATOM 1059 C C . GLN A 1 129 ? -23.254 7.882 15.764 1.00 49.94 129 GLN A C 1
ATOM 1061 O O . GLN A 1 129 ? -23.809 8.199 16.816 1.00 49.94 129 GLN A O 1
ATOM 1066 N N . LYS A 1 130 ? -23.770 6.960 14.943 1.00 49.25 130 LYS A N 1
ATOM 1067 C CA . LYS A 1 130 ? -24.966 6.188 15.297 1.00 49.25 130 LYS A CA 1
ATOM 1068 C C . LYS A 1 130 ? -24.619 5.095 16.297 1.00 49.25 130 LYS A C 1
ATOM 1070 O O . LYS A 1 130 ? -25.313 5.002 17.301 1.00 49.25 130 LYS A O 1
ATOM 1075 N N . ILE A 1 131 ? -23.529 4.360 16.071 1.00 56.12 131 ILE A N 1
ATOM 1076 C CA . ILE A 1 131 ? -23.078 3.282 16.961 1.00 56.12 131 ILE A CA 1
ATOM 1077 C C . ILE A 1 131 ? -22.631 3.849 18.315 1.00 56.12 131 ILE A C 1
ATOM 1079 O O . ILE A 1 131 ? -23.072 3.373 19.350 1.00 56.12 131 ILE A O 1
ATOM 1083 N N . ALA A 1 132 ? -21.858 4.936 18.336 1.00 59.00 132 ALA A N 1
ATOM 1084 C CA . ALA A 1 132 ? -21.466 5.614 19.569 1.00 59.00 132 ALA A CA 1
ATOM 1085 C C . ALA A 1 132 ? -22.684 6.150 20.329 1.00 59.00 132 ALA A C 1
ATOM 1087 O O . ALA A 1 132 ? -22.765 5.985 21.540 1.00 59.00 132 ALA A O 1
ATOM 1088 N N . LYS A 1 133 ? -23.683 6.730 19.646 1.00 61.12 133 LYS A N 1
ATOM 1089 C CA . LYS A 1 133 ? -24.925 7.166 20.309 1.00 61.12 133 LYS A CA 1
ATOM 1090 C C . LYS A 1 133 ? -25.741 5.994 20.854 1.00 61.12 133 LYS A C 1
ATOM 1092 O O . LYS A 1 133 ? -26.337 6.144 21.916 1.00 61.12 133 LYS A O 1
ATOM 1097 N N . THR A 1 134 ? -25.795 4.855 20.163 1.00 62.31 134 THR A N 1
ATOM 1098 C CA . THR A 1 134 ? -26.491 3.663 20.674 1.00 62.31 134 THR A CA 1
ATOM 1099 C C . THR A 1 134 ? -25.740 3.033 21.842 1.00 62.31 134 THR A C 1
ATOM 1101 O O . THR A 1 134 ? -26.357 2.743 22.859 1.00 62.31 134 THR A O 1
ATOM 1104 N N . SER A 1 135 ? -24.413 2.919 21.756 1.00 69.75 135 SER A N 1
ATOM 1105 C CA . SER A 1 135 ? -23.582 2.355 22.822 1.00 69.75 135 SER A CA 1
ATOM 1106 C C . SER A 1 135 ? -23.537 3.254 24.058 1.00 69.75 135 SER A C 1
ATOM 1108 O O . SER A 1 135 ? -23.537 2.748 25.173 1.00 69.75 135 SER A O 1
ATOM 1110 N N . LEU A 1 136 ? -23.556 4.583 23.902 1.00 75.50 136 LEU A N 1
ATOM 1111 C CA . LEU A 1 136 ? -23.646 5.507 25.039 1.00 75.50 136 LEU A CA 1
ATOM 1112 C C . LEU A 1 136 ? -24.982 5.371 25.775 1.00 75.50 136 LEU A C 1
ATOM 1114 O O . LEU A 1 136 ? -24.983 5.307 27.001 1.00 75.50 136 LEU A O 1
ATOM 1118 N N . LYS A 1 137 ? -26.096 5.255 25.040 1.00 82.00 137 LYS A N 1
ATOM 1119 C CA . LYS A 1 137 ? -27.415 4.997 25.638 1.00 82.00 137 LYS A CA 1
ATOM 1120 C C . LYS A 1 137 ? -27.446 3.673 26.392 1.00 82.00 137 LYS A C 1
ATOM 1122 O O . LYS A 1 137 ? -27.934 3.625 27.512 1.00 82.00 137 LYS A O 1
ATOM 1127 N N . GLU A 1 138 ? -26.877 2.619 25.816 1.00 85.56 138 GLU A N 1
ATOM 1128 C CA . GLU A 1 138 ? -26.811 1.307 26.465 1.00 85.56 138 GLU A CA 1
ATOM 1129 C C . GLU A 1 138 ? -25.953 1.342 27.742 1.00 85.56 138 GLU A C 1
ATOM 1131 O O . GLU A 1 138 ? -26.341 0.798 28.774 1.00 85.56 138 GLU A O 1
ATOM 1136 N N . ILE A 1 139 ? -24.825 2.061 27.721 1.00 87.25 139 ILE A N 1
ATOM 1137 C CA . ILE A 1 139 ? -23.991 2.282 28.910 1.00 87.25 139 ILE A CA 1
ATOM 1138 C C . ILE A 1 139 ? -24.754 3.068 29.985 1.00 87.25 139 ILE A C 1
ATOM 1140 O O . ILE A 1 139 ? -24.657 2.734 31.166 1.00 87.25 139 ILE A O 1
ATOM 1144 N N . GLU A 1 140 ? -25.495 4.110 29.609 1.00 90.00 140 GLU A N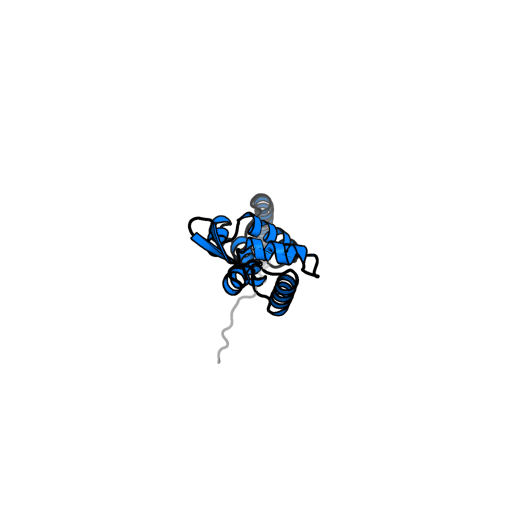 1
ATOM 1145 C CA . GLU A 1 140 ? -26.319 4.887 30.542 1.00 90.00 140 GLU A CA 1
ATOM 1146 C C . GLU A 1 140 ? -27.440 4.041 31.155 1.00 90.00 140 GLU A C 1
ATOM 1148 O O . GLU A 1 140 ? -27.620 4.058 32.373 1.00 90.00 140 GLU A O 1
ATOM 1153 N N . GLU A 1 141 ? -28.137 3.237 30.351 1.00 92.81 141 GLU A N 1
ATOM 1154 C CA . GLU A 1 141 ? -29.172 2.316 30.828 1.00 92.81 141 GLU A CA 1
ATOM 1155 C C . GLU A 1 141 ? -28.607 1.263 31.789 1.00 92.81 141 GLU A C 1
ATOM 1157 O O . GLU A 1 141 ? -29.205 0.983 32.831 1.00 92.81 141 GLU A O 1
ATOM 1162 N N . LEU A 1 142 ? -27.439 0.691 31.480 1.00 92.50 142 LEU A N 1
ATOM 1163 C CA . LEU A 1 142 ? -26.767 -0.263 32.361 1.00 92.50 142 LEU A CA 1
ATOM 1164 C C . LEU A 1 142 ? -26.323 0.395 33.673 1.00 92.50 142 LEU A C 1
ATOM 1166 O O . LEU A 1 142 ? -26.524 -0.189 34.737 1.00 92.50 142 LEU A O 1
ATOM 1170 N N . LYS A 1 143 ? -25.790 1.622 33.629 1.00 93.38 143 LYS A N 1
ATOM 1171 C CA . LYS A 1 143 ? -25.441 2.386 34.839 1.00 93.38 143 LYS A CA 1
ATOM 1172 C C . LYS A 1 143 ? -26.667 2.666 35.704 1.00 93.38 143 LYS A C 1
ATOM 1174 O O . LYS A 1 143 ? -26.604 2.471 36.914 1.00 93.38 143 LYS A O 1
ATOM 1179 N N . LEU A 1 144 ? -27.786 3.064 35.099 1.00 95.06 144 LEU A N 1
ATOM 1180 C CA . LEU A 1 144 ? -29.044 3.281 35.816 1.00 95.06 144 LEU A CA 1
ATOM 1181 C C . LEU A 1 144 ? -29.559 1.993 36.467 1.00 95.06 144 LEU A C 1
ATOM 1183 O O . LEU A 1 144 ? -29.996 2.031 37.615 1.00 95.06 144 LEU A O 1
ATOM 1187 N N . LYS A 1 145 ? -29.460 0.847 35.779 1.00 95.31 145 LYS A N 1
ATOM 1188 C CA . LYS A 1 145 ? -29.811 -0.460 36.359 1.00 95.31 145 LYS A CA 1
ATOM 1189 C C . LYS A 1 145 ? -28.928 -0.809 37.554 1.00 95.31 145 LYS A C 1
ATOM 1191 O O . LYS A 1 145 ? -29.455 -1.261 38.563 1.00 95.31 145 LYS A O 1
ATOM 1196 N N . VAL A 1 146 ? -27.616 -0.582 37.465 1.00 95.88 146 VAL A N 1
ATOM 1197 C CA . VAL A 1 146 ? -26.692 -0.820 38.588 1.00 95.88 146 VAL A CA 1
ATOM 1198 C C . VAL A 1 146 ? -27.061 0.054 39.784 1.00 95.88 146 VAL A C 1
ATOM 1200 O O . VAL A 1 146 ? -27.225 -0.477 40.875 1.00 95.88 146 VAL A O 1
ATOM 1203 N N . ILE A 1 147 ? -27.296 1.352 39.571 1.00 95.94 147 ILE A N 1
ATOM 1204 C CA . ILE A 1 147 ? -27.708 2.273 40.641 1.00 95.94 147 ILE A CA 1
ATOM 1205 C C . ILE A 1 147 ? -29.032 1.818 41.269 1.00 95.94 147 ILE A C 1
ATOM 1207 O O . ILE A 1 147 ? -29.148 1.752 42.488 1.00 95.94 147 ILE A O 1
ATOM 1211 N N . ALA A 1 148 ? -30.029 1.453 40.459 1.00 96.19 148 ALA A N 1
ATOM 1212 C CA . ALA A 1 148 ? -31.309 0.965 40.967 1.00 96.19 148 ALA A CA 1
ATOM 1213 C C . ALA A 1 148 ? -31.141 -0.304 41.824 1.00 96.19 148 ALA A C 1
ATOM 1215 O O . ALA A 1 148 ? -31.730 -0.403 42.898 1.00 96.19 148 ALA A O 1
ATOM 1216 N N . LEU A 1 149 ? -30.303 -1.249 41.390 1.00 95.06 149 LEU A N 1
ATOM 1217 C CA . LEU A 1 149 ? -30.010 -2.465 42.149 1.00 95.06 149 LEU A CA 1
ATOM 1218 C C . LEU A 1 149 ? -29.269 -2.163 43.459 1.00 95.06 149 LEU A C 1
ATOM 1220 O O . LEU A 1 149 ? -29.645 -2.703 44.494 1.00 95.06 149 LEU A O 1
ATOM 1224 N N . GLU A 1 150 ? -28.271 -1.276 43.441 1.00 92.69 150 GLU A N 1
ATOM 1225 C CA . GLU A 1 150 ? -27.559 -0.835 44.650 1.00 92.69 150 GLU A CA 1
ATOM 1226 C C . GLU A 1 150 ? -28.513 -0.167 45.648 1.00 92.69 150 GLU A C 1
ATOM 1228 O O . GLU A 1 150 ? -28.542 -0.535 46.820 1.00 92.69 150 GLU A O 1
ATOM 1233 N N . THR A 1 151 ? -29.377 0.737 45.181 1.00 93.81 151 THR A N 1
ATOM 1234 C CA . THR A 1 151 ? -30.359 1.400 46.056 1.00 93.81 151 THR A CA 1
ATOM 1235 C C . THR A 1 151 ? -31.399 0.434 46.625 1.00 93.81 151 THR A C 1
ATOM 1237 O O . THR A 1 151 ? -31.827 0.598 47.765 1.00 93.81 151 THR A O 1
ATOM 1240 N N . MET A 1 152 ? -31.795 -0.598 45.873 1.00 93.00 152 MET A N 1
ATOM 1241 C CA . MET A 1 152 ? -32.703 -1.636 46.366 1.00 93.00 152 MET A CA 1
ATOM 1242 C C . MET A 1 152 ? -32.054 -2.463 47.477 1.00 93.00 152 MET A C 1
ATOM 1244 O O . MET A 1 152 ? -32.730 -2.807 48.446 1.00 93.00 152 MET A O 1
ATOM 1248 N N . ILE A 1 153 ? -30.751 -2.741 47.360 1.00 91.88 153 ILE A N 1
ATOM 1249 C CA . ILE A 1 153 ? -29.974 -3.383 48.424 1.00 91.88 153 ILE A CA 1
ATOM 1250 C C . ILE A 1 153 ? -29.970 -2.486 49.667 1.00 91.88 153 ILE A C 1
ATOM 1252 O O . ILE A 1 153 ? -30.337 -2.960 50.737 1.00 91.88 153 ILE A O 1
ATOM 1256 N N . ASP A 1 154 ? -29.675 -1.189 49.529 1.00 89.69 154 ASP A N 1
ATOM 1257 C CA . ASP A 1 154 ? -29.660 -0.251 50.662 1.00 89.69 154 ASP A CA 1
ATOM 1258 C C . ASP A 1 154 ? -31.023 -0.145 51.371 1.00 89.69 154 ASP A C 1
ATOM 1260 O O . ASP A 1 154 ? -31.090 -0.043 52.597 1.00 89.69 154 ASP A O 1
ATOM 1264 N N . VAL A 1 155 ? -32.126 -0.136 50.613 1.00 92.81 155 VAL A N 1
ATOM 1265 C CA . VAL A 1 155 ? -33.485 -0.117 51.179 1.00 92.81 155 VAL A CA 1
ATOM 1266 C C . VAL A 1 155 ? -33.787 -1.433 51.892 1.00 92.81 155 VAL A C 1
ATOM 1268 O O . VAL A 1 155 ? -34.296 -1.411 53.010 1.00 92.81 155 VAL A O 1
ATOM 1271 N N . ALA A 1 156 ? -33.439 -2.572 51.292 1.00 89.88 156 ALA A N 1
ATOM 1272 C CA . ALA A 1 156 ? -33.654 -3.879 51.904 1.00 89.88 156 ALA A CA 1
ATOM 1273 C C . ALA A 1 156 ? -32.851 -4.049 53.205 1.00 89.88 156 ALA A C 1
ATOM 1275 O O . ALA A 1 156 ? -33.399 -4.547 54.186 1.00 89.88 156 ALA A O 1
ATOM 1276 N N . GLU A 1 157 ? -31.598 -3.588 53.252 1.00 89.19 157 GLU A N 1
ATOM 1277 C CA . GLU A 1 157 ? -30.786 -3.609 54.476 1.00 89.19 157 GLU A CA 1
ATOM 1278 C C . GLU A 1 157 ? -31.416 -2.764 55.595 1.00 89.19 157 GLU A C 1
ATOM 1280 O O . GLU A 1 157 ? -31.427 -3.186 56.751 1.00 89.19 157 GLU A O 1
ATOM 1285 N N . LYS A 1 158 ? -31.993 -1.600 55.259 1.00 89.00 158 LYS A N 1
ATOM 1286 C CA . LYS A 1 158 ? -32.657 -0.705 56.225 1.00 89.00 158 LYS A CA 1
ATOM 1287 C C . LYS A 1 158 ? -33.978 -1.259 56.752 1.00 89.00 158 LYS A C 1
ATOM 1289 O O . LYS A 1 158 ? -34.190 -1.253 57.960 1.00 89.00 158 LYS A O 1
ATOM 1294 N N . GLU A 1 159 ? -34.859 -1.711 55.863 1.00 90.81 159 GLU A N 1
ATOM 1295 C CA . GLU A 1 159 ? -36.217 -2.144 56.221 1.00 90.81 159 GLU A CA 1
ATOM 1296 C C . GLU A 1 159 ? -36.229 -3.529 56.880 1.00 90.81 159 GLU A C 1
ATOM 1298 O O . GLU A 1 159 ? -37.028 -3.789 57.778 1.00 90.81 159 GLU A O 1
ATOM 1303 N N . LEU A 1 160 ? -35.335 -4.429 56.453 1.00 86.56 160 LEU A N 1
ATOM 1304 C CA . LEU A 1 160 ? -35.276 -5.799 56.970 1.00 86.56 160 LEU A CA 1
ATOM 1305 C C . LEU A 1 160 ? -34.234 -5.975 58.082 1.00 86.56 160 LEU A C 1
ATOM 1307 O O . LEU A 1 160 ? -34.257 -7.000 58.758 1.00 86.56 160 LEU A O 1
ATOM 1311 N N . ASN A 1 161 ? -33.349 -4.993 58.299 1.00 84.31 161 ASN A N 1
ATOM 1312 C CA . ASN A 1 161 ? -32.268 -5.027 59.294 1.00 84.31 161 ASN A CA 1
ATOM 1313 C C . ASN A 1 161 ? -31.350 -6.265 59.158 1.00 84.31 161 ASN A C 1
ATOM 1315 O O . ASN A 1 161 ? -30.863 -6.817 60.147 1.00 84.31 161 ASN A O 1
ATOM 1319 N N . ILE A 1 162 ? -31.140 -6.722 57.919 1.00 83.62 162 ILE A N 1
ATOM 1320 C CA . ILE A 1 162 ? -30.263 -7.843 57.551 1.00 83.62 162 ILE A CA 1
ATOM 1321 C C . ILE A 1 162 ? -29.111 -7.277 56.717 1.00 83.62 162 ILE A C 1
ATOM 1323 O O . ILE A 1 162 ? -29.344 -6.483 55.813 1.00 83.62 162 ILE A O 1
ATOM 1327 N N . ASP A 1 163 ? -27.876 -7.691 57.004 1.00 79.56 163 ASP A N 1
ATOM 1328 C CA . ASP A 1 163 ? -26.675 -7.264 56.269 1.00 79.56 163 ASP A CA 1
ATOM 1329 C C . ASP A 1 163 ? -26.553 -8.094 54.976 1.00 79.56 163 ASP A C 1
ATOM 1331 O O . ASP A 1 163 ? -26.277 -9.296 55.030 1.00 79.56 163 ASP A O 1
ATOM 1335 N N . ILE A 1 164 ? -26.804 -7.486 53.814 1.00 81.19 164 ILE A N 1
ATOM 1336 C CA . ILE A 1 164 ? -26.812 -8.179 52.513 1.00 81.19 164 ILE A CA 1
ATOM 1337 C C . ILE A 1 164 ? -25.436 -8.049 51.845 1.00 81.19 164 ILE A C 1
ATOM 1339 O O . ILE A 1 164 ? -24.939 -8.988 51.214 1.00 81.19 164 ILE A O 1
ATOM 1343 N N . ARG A 1 165 ? -24.774 -6.899 51.995 1.00 82.12 165 ARG A N 1
ATOM 1344 C CA . ARG A 1 165 ? -23.469 -6.628 51.398 1.00 82.12 165 ARG A CA 1
ATOM 1345 C C . ARG A 1 165 ? -22.328 -7.192 52.244 1.00 82.12 165 ARG A C 1
ATOM 1347 O O . ARG A 1 165 ? -22.190 -6.936 53.436 1.00 82.12 165 ARG A O 1
ATOM 1354 N N . LYS A 1 166 ? -21.390 -7.881 51.590 1.00 78.88 166 LYS A N 1
ATOM 1355 C CA . LYS A 1 166 ? -20.143 -8.324 52.229 1.00 78.88 166 LYS A CA 1
ATOM 1356 C C . LYS A 1 166 ? -19.271 -7.118 52.605 1.00 78.88 166 LYS A C 1
ATOM 1358 O O . LYS A 1 166 ? -18.714 -6.456 51.729 1.00 78.88 166 LYS A O 1
ATOM 1363 N N . LYS A 1 167 ? -19.085 -6.865 53.902 1.00 75.94 167 LYS A N 1
ATOM 1364 C CA . LYS A 1 167 ? -18.135 -5.861 54.408 1.00 75.94 167 LYS A CA 1
ATOM 1365 C C . LYS A 1 167 ? -16.702 -6.375 54.246 1.00 75.94 167 LYS A C 1
ATOM 1367 O O . LYS A 1 167 ? -16.352 -7.456 54.720 1.00 75.94 167 LYS A O 1
ATOM 1372 N N . SER A 1 168 ? -15.855 -5.622 53.546 1.00 66.62 168 SER A N 1
ATOM 1373 C CA . SER A 1 168 ? -14.432 -5.940 53.411 1.00 66.62 168 SER A CA 1
ATOM 1374 C C . SER A 1 168 ? -13.718 -5.675 54.735 1.00 66.62 168 SER A C 1
ATOM 1376 O O . SER A 1 168 ? -13.251 -4.567 54.990 1.00 66.62 168 SER A O 1
ATOM 1378 N N . GLY A 1 169 ? -13.632 -6.691 55.588 1.00 65.94 169 GLY A N 1
ATOM 1379 C CA . GLY A 1 169 ? -12.829 -6.599 56.796 1.00 65.94 169 GLY A CA 1
ATOM 1380 C C . GLY A 1 169 ? -12.737 -7.906 57.563 1.00 65.94 169 GLY A C 1
ATOM 1381 O O . GLY A 1 169 ? -13.696 -8.328 58.189 1.00 65.94 169 GLY A O 1
ATOM 1382 N N . THR A 1 170 ? -11.546 -8.502 57.574 1.00 58.22 170 THR A N 1
ATOM 1383 C CA . THR A 1 170 ? -10.798 -8.733 58.820 1.00 58.22 170 THR A CA 1
ATOM 1384 C C . THR A 1 170 ? -9.317 -8.830 58.445 1.00 58.22 170 THR A C 1
ATOM 1386 O O . THR A 1 170 ? -8.933 -9.656 57.618 1.00 58.22 170 THR A O 1
ATOM 1389 N N . LYS A 1 171 ? -8.477 -7.948 59.007 1.00 61.66 171 LYS A N 1
ATOM 1390 C CA . LYS A 1 171 ? -7.016 -8.099 58.954 1.00 61.66 171 LYS A CA 1
ATOM 1391 C C . LYS A 1 171 ? -6.677 -9.396 59.686 1.00 61.66 171 LYS A C 1
ATOM 1393 O O . LYS A 1 171 ? -7.066 -9.549 60.837 1.00 61.66 171 LYS A O 1
ATOM 1398 N N . ARG A 1 172 ? -5.973 -10.314 59.023 1.00 61.81 172 ARG A N 1
ATOM 1399 C CA . ARG A 1 172 ? -5.423 -11.522 59.646 1.00 61.81 172 ARG A CA 1
ATOM 1400 C C . ARG A 1 172 ? -4.426 -11.067 60.716 1.00 61.81 172 ARG A C 1
ATOM 1402 O O . ARG A 1 172 ? -3.335 -10.622 60.376 1.00 61.81 172 ARG A O 1
ATOM 1409 N N . SER A 1 173 ? -4.834 -11.074 61.979 1.00 66.38 173 SER A N 1
ATOM 1410 C CA . SER A 1 173 ? -3.904 -10.949 63.098 1.00 66.38 173 SER A C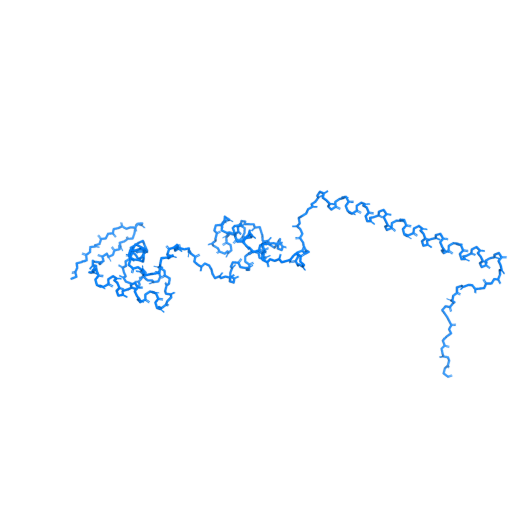A 1
ATOM 1411 C C . SER A 1 173 ? -3.023 -12.200 63.123 1.00 66.38 173 SER A C 1
ATOM 1413 O O . SER A 1 173 ? -3.545 -13.310 62.988 1.00 66.38 173 SER A O 1
ATOM 1415 N N . LEU A 1 174 ? -1.707 -11.971 63.184 1.00 56.69 174 LEU A N 1
ATOM 1416 C CA . LEU A 1 174 ? -0.656 -12.973 63.390 1.00 56.69 174 LEU A CA 1
ATOM 1417 C C . LEU A 1 174 ? -0.881 -13.767 64.679 1.00 56.69 174 LEU A C 1
ATOM 1419 O O . LEU A 1 174 ? -1.375 -13.154 65.652 1.00 56.69 174 LEU A O 1
#

Radius of gyration: 34.43 Å; chains: 1; bounding box: 66×33×99 Å

Sequence (174 aa):
MRETVKVFNGKEVTCKYYSKKQIREFVSEIEKEELCTTEASERYSVTTETVRQWLQRYSKIIDVRIKHRHSEETKKTAVRDVQAGILTLDEAAKKYDVYKQSIQSWMAKYSILIPAHKIESIQDSASEQKIAKTSLKEIEELKLKVIALETMIDVAEKELNIDIRKKSGTKRSL

Secondary structure (DSSP, 8-state):
--EEEEEETTEEEEEE---HHHHHHHHHHHHHHT--HHHHHHHTTS-HHHHHHHHHHH-SSS---------HHHHHHHHHHHHTTSS-HHHHHHHTT--HHHHHHHHHHHHTTS-SSS--S---TTTHHHHHHHHHHHHHHHHHHHHHHHHHHHHHHHHH----S---------